Protein AF-A0A5R2MS76-F1 (afdb_monomer)

Foldseek 3Di:
DKKFDQAWADDPPDIDGDGDIDPDPDDDDDDDPPNCPVVVVCCLVVVDPGPDDDMADVRD

Secondary structure (DSSP, 8-state):
--EEEEEEEEETTEEEEEEEEE-SS-------TTSSHHHHHHHHTTSS--SEEEEEETT-

Radius of gyration: 11.36 Å; Cα contacts (8 Å, |Δi|>4): 84; chains: 1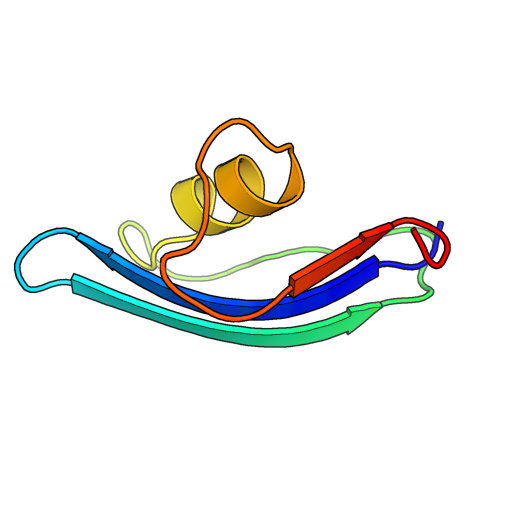; bo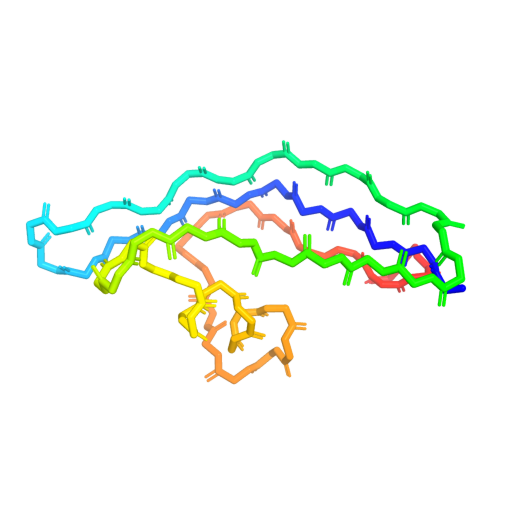unding box: 30×18×31 Å

Nearest PDB structures (foldseek):
  2onk-assembly1_B  TM=9.285E-01  e=9.787E-03  Archaeoglobus fulgidus

Sequence (60 aa):
MSVLVDISHRLGDFAIDARFESAGRLTALFGPSGSGKTTLINMIAGLIRPDKGRIEIDGR

Structure (mmCIF, N/CA/C/O backbone):
data_AF-A0A5R2MS76-F1
#
_entry.id   AF-A0A5R2MS76-F1
#
loop_
_atom_site.group_PDB
_atom_site.id
_atom_site.type_symbol
_atom_site.label_atom_id
_atom_site.label_alt_id
_atom_site.label_comp_id
_atom_site.label_asym_id
_atom_site.label_entity_id
_atom_site.label_seq_id
_atom_site.pdbx_PDB_ins_code
_atom_site.Cartn_x
_atom_site.Cartn_y
_atom_site.Cartn_z
_atom_site.occupancy
_atom_site.B_iso_or_equiv
_atom_site.auth_seq_id
_atom_site.auth_comp_id
_atom_site.auth_asym_id
_atom_site.auth_atom_id
_atom_site.pdbx_PDB_model_num
ATOM 1 N N . MET A 1 1 ? -10.446 4.302 13.872 1.00 79.94 1 MET A N 1
ATOM 2 C CA . MET A 1 1 ? -10.240 4.387 12.426 1.00 79.94 1 MET A CA 1
ATOM 3 C C . MET A 1 1 ? -10.033 2.974 11.933 1.00 79.94 1 MET A C 1
ATOM 5 O O . MET A 1 1 ? -9.039 2.370 12.327 1.00 79.94 1 MET A O 1
ATOM 9 N N . SER A 1 2 ? -11.005 2.405 11.229 1.00 91.38 2 SER A N 1
ATOM 10 C CA . SER A 1 2 ? -10.825 1.110 10.574 1.00 91.38 2 SER A CA 1
ATOM 11 C C . SER A 1 2 ? -10.251 1.323 9.180 1.00 91.38 2 SER A C 1
ATOM 13 O O . SER A 1 2 ? -10.566 2.307 8.513 1.00 91.38 2 SER A O 1
ATOM 15 N N . VAL A 1 3 ? -9.383 0.417 8.752 1.00 94.88 3 VAL A N 1
ATOM 16 C CA . VAL A 1 3 ? -8.833 0.407 7.399 1.00 94.88 3 VAL A CA 1
ATOM 17 C C . VAL A 1 3 ? -8.948 -1.008 6.861 1.00 94.88 3 VAL A C 1
ATOM 19 O O . VAL A 1 3 ? -8.448 -1.941 7.488 1.00 94.88 3 VAL A O 1
ATOM 22 N N . LEU A 1 4 ? -9.585 -1.155 5.707 1.00 97.12 4 LEU A N 1
ATOM 23 C CA . LEU A 1 4 ? -9.582 -2.380 4.917 1.00 97.12 4 LEU A CA 1
ATOM 24 C C . LEU A 1 4 ? -8.802 -2.107 3.641 1.00 97.12 4 LEU A C 1
ATOM 26 O O . LEU A 1 4 ? -9.034 -1.118 2.949 1.00 97.12 4 LEU A O 1
ATOM 30 N N . VAL A 1 5 ? -7.874 -2.996 3.329 1.00 97.94 5 VAL A N 1
ATOM 31 C CA . VAL A 1 5 ? -7.082 -2.949 2.107 1.00 97.94 5 VAL A CA 1
ATOM 32 C C . VAL A 1 5 ? -7.224 -4.291 1.419 1.00 97.94 5 VAL A C 1
ATOM 34 O O . VAL A 1 5 ? -6.860 -5.311 1.992 1.00 97.94 5 VAL A O 1
ATOM 37 N N . ASP A 1 6 ? -7.734 -4.283 0.193 1.00 98.56 6 ASP A N 1
ATOM 38 C CA . ASP A 1 6 ? -7.705 -5.422 -0.724 1.00 98.56 6 ASP A CA 1
ATOM 39 C C . ASP A 1 6 ? -7.402 -4.879 -2.115 1.00 98.56 6 ASP A C 1
ATOM 41 O O . ASP A 1 6 ? -8.300 -4.416 -2.822 1.00 98.56 6 ASP A O 1
ATOM 45 N N . ILE A 1 7 ? -6.116 -4.836 -2.461 1.00 98.56 7 ILE A N 1
ATOM 46 C CA . ILE A 1 7 ? -5.636 -4.208 -3.692 1.00 98.56 7 ILE A CA 1
ATOM 47 C C . ILE A 1 7 ? -4.542 -5.016 -4.375 1.00 98.56 7 ILE A C 1
ATOM 49 O O . ILE A 1 7 ? -3.754 -5.718 -3.742 1.00 98.56 7 ILE A O 1
ATOM 53 N N . SER A 1 8 ? -4.433 -4.797 -5.683 1.00 98.44 8 SER A N 1
ATOM 54 C CA . SER A 1 8 ? -3.257 -5.170 -6.462 1.00 98.44 8 SER A CA 1
ATOM 55 C C . SER A 1 8 ? -2.780 -3.986 -7.295 1.00 98.44 8 SER A C 1
ATOM 57 O O . SER A 1 8 ? -3.606 -3.282 -7.886 1.00 98.44 8 SER A O 1
ATOM 59 N N . HIS A 1 9 ? -1.469 -3.796 -7.391 1.00 98.12 9 HIS A N 1
ATOM 60 C CA . HIS A 1 9 ? -0.869 -2.763 -8.230 1.00 98.12 9 HIS A CA 1
ATOM 61 C C . HIS A 1 9 ? 0.503 -3.199 -8.753 1.00 98.12 9 HIS A C 1
ATOM 63 O O . HIS A 1 9 ? 1.242 -3.903 -8.058 1.00 98.12 9 HIS A O 1
ATOM 69 N N . ARG A 1 10 ? 0.855 -2.786 -9.973 1.00 97.38 10 ARG A N 1
ATOM 70 C CA . ARG A 1 10 ? 2.126 -3.125 -10.623 1.00 97.38 10 ARG A CA 1
ATOM 71 C C . ARG A 1 10 ? 2.933 -1.875 -10.981 1.00 97.38 10 ARG A C 1
ATOM 73 O O . ARG A 1 10 ? 2.428 -0.949 -11.601 1.00 97.38 10 ARG A O 1
ATOM 80 N N . LEU A 1 11 ? 4.223 -1.897 -10.647 1.00 93.19 11 LEU A N 1
ATOM 81 C CA . LEU A 1 11 ? 5.219 -0.864 -10.950 1.00 93.19 11 LEU A CA 1
ATOM 82 C C . LEU A 1 11 ? 6.367 -1.499 -11.738 1.00 93.19 11 LEU A C 1
ATOM 84 O O . LEU A 1 11 ? 7.336 -1.990 -11.157 1.00 93.19 11 LEU A O 1
ATOM 88 N N . GLY A 1 12 ? 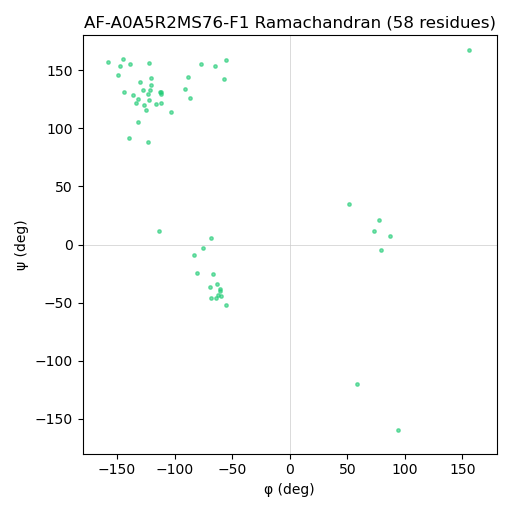6.236 -1.535 -13.065 1.00 93.38 12 GLY A N 1
ATOM 89 C CA . GLY A 1 12 ? 7.152 -2.300 -13.916 1.00 93.38 12 GLY A CA 1
ATOM 90 C C . GLY A 1 12 ? 7.139 -3.783 -13.531 1.00 93.38 12 GLY A C 1
ATOM 91 O O . GLY A 1 12 ? 6.084 -4.423 -13.539 1.00 93.38 12 GLY A O 1
ATOM 92 N N . ASP A 1 13 ? 8.296 -4.311 -13.136 1.00 93.81 13 ASP A N 1
ATOM 93 C CA . ASP A 1 13 ? 8.450 -5.715 -12.732 1.00 93.81 13 ASP A CA 1
ATOM 94 C C . ASP A 1 13 ? 8.054 -5.979 -11.270 1.00 93.81 13 ASP A C 1
ATOM 96 O O . ASP A 1 13 ? 7.942 -7.130 -10.847 1.00 93.81 13 ASP A O 1
ATOM 100 N N . PHE A 1 14 ? 7.805 -4.926 -10.488 1.00 94.12 14 PHE A N 1
ATOM 101 C CA . PHE A 1 14 ? 7.422 -5.036 -9.087 1.00 94.12 14 PHE A CA 1
ATOM 102 C C . PHE A 1 14 ? 5.900 -5.096 -8.926 1.00 94.12 14 PHE A C 1
ATOM 104 O O . PHE A 1 14 ? 5.169 -4.296 -9.511 1.00 94.12 14 PHE A O 1
ATOM 111 N N . ALA A 1 15 ? 5.412 -6.027 -8.107 1.00 96.44 15 ALA A N 1
ATOM 112 C CA . ALA A 1 15 ? 3.991 -6.185 -7.817 1.00 96.44 15 ALA A CA 1
ATOM 113 C C . ALA A 1 15 ? 3.719 -6.018 -6.321 1.00 96.44 15 ALA A C 1
ATOM 115 O O . ALA A 1 15 ? 4.439 -6.559 -5.482 1.00 96.44 15 ALA A O 1
ATOM 116 N N . ILE A 1 16 ? 2.645 -5.298 -6.010 1.00 97.81 16 ILE A N 1
ATOM 117 C CA . ILE A 1 16 ? 2.071 -5.197 -4.671 1.00 97.81 16 ILE A CA 1
ATOM 118 C C . ILE A 1 16 ? 0.721 -5.905 -4.707 1.00 97.81 16 ILE A C 1
ATOM 120 O O . ILE A 1 16 ? -0.152 -5.518 -5.480 1.00 97.81 16 ILE A O 1
ATOM 124 N N . ASP A 1 17 ? 0.559 -6.913 -3.857 1.00 97.88 17 ASP A N 1
ATOM 125 C CA . ASP A 1 17 ? -0.719 -7.550 -3.533 1.00 97.88 17 ASP A CA 1
ATOM 126 C C . ASP A 1 17 ? -0.872 -7.471 -2.012 1.00 97.88 17 ASP A C 1
ATOM 128 O O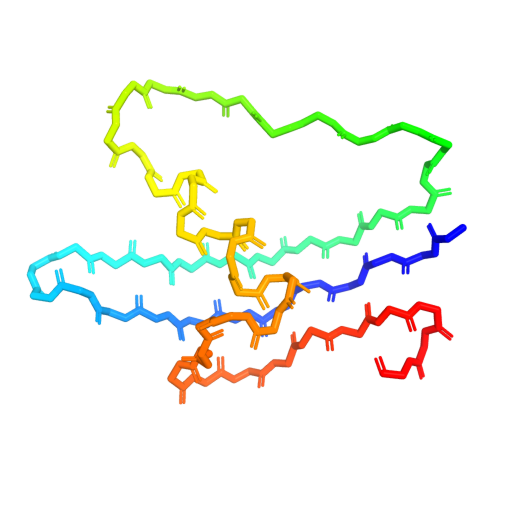 . ASP A 1 17 ? -0.017 -7.966 -1.271 1.00 97.88 17 ASP A O 1
ATOM 132 N N . ALA A 1 18 ? -1.884 -6.740 -1.549 1.00 97.81 18 ALA A N 1
ATOM 133 C CA . ALA A 1 18 ? -2.076 -6.450 -0.135 1.00 97.81 18 ALA A CA 1
ATOM 134 C C . ALA A 1 18 ? -3.530 -6.695 0.257 1.00 97.81 18 ALA A C 1
ATOM 136 O O . ALA A 1 18 ? -4.436 -6.056 -0.279 1.00 97.81 18 ALA A O 1
ATOM 137 N N . ARG A 1 19 ? -3.721 -7.597 1.228 1.00 98.12 19 ARG A N 1
ATOM 138 C CA . ARG A 1 19 ? -5.018 -7.939 1.816 1.00 98.12 19 ARG A CA 1
ATOM 139 C C . ARG A 1 19 ? -4.930 -7.937 3.329 1.00 98.12 19 ARG A C 1
ATOM 141 O O . ARG A 1 19 ? -4.325 -8.840 3.906 1.00 98.12 19 ARG A O 1
ATOM 148 N N . PHE A 1 20 ? -5.489 -6.918 3.967 1.00 96.56 20 PHE A N 1
ATOM 149 C CA . PHE A 1 20 ? -5.543 -6.836 5.421 1.00 96.56 20 PHE A CA 1
ATOM 150 C C . PHE A 1 20 ? -6.661 -5.915 5.901 1.00 96.56 20 PHE A C 1
ATOM 152 O O . PHE A 1 20 ? -7.085 -4.991 5.210 1.00 96.56 20 PHE A O 1
ATOM 159 N N . GLU A 1 21 ? -7.075 -6.142 7.141 1.00 96.44 21 GLU A N 1
ATOM 160 C CA . GLU A 1 21 ? -7.945 -5.251 7.894 1.00 96.44 21 GLU A CA 1
ATOM 161 C C . GLU A 1 21 ? -7.216 -4.804 9.158 1.00 96.44 21 GLU A C 1
ATOM 163 O O . GLU A 1 21 ? -6.475 -5.572 9.777 1.00 96.44 21 GLU A O 1
ATOM 168 N N . SER A 1 22 ? -7.426 -3.555 9.558 1.00 94.62 22 SER A N 1
ATOM 169 C CA . SER A 1 22 ? -6.979 -3.049 10.847 1.00 94.62 22 SER A CA 1
ATOM 170 C C . SER A 1 22 ? -8.067 -2.217 11.505 1.00 94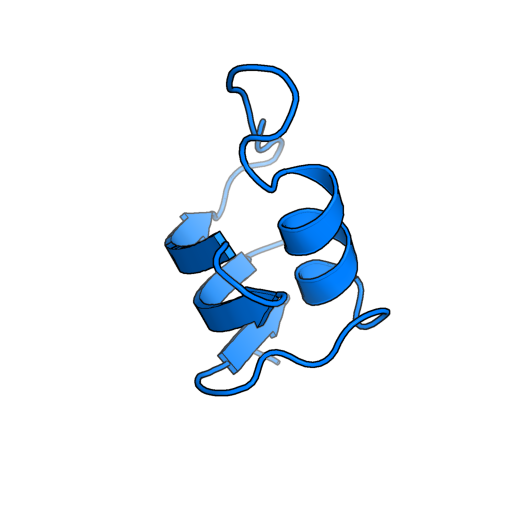.62 22 SER A C 1
ATOM 172 O O . SER A 1 22 ? -8.587 -1.273 10.918 1.00 94.62 22 SER A O 1
ATOM 174 N N . ALA A 1 23 ? -8.365 -2.547 12.760 1.00 90.81 23 ALA A N 1
ATOM 175 C CA . ALA A 1 23 ? -9.218 -1.764 13.654 1.00 90.81 23 ALA A CA 1
ATOM 176 C C . ALA A 1 23 ? -8.423 -1.180 14.843 1.00 90.81 23 ALA A C 1
ATOM 178 O O . ALA A 1 23 ? -9.000 -0.728 15.834 1.00 90.81 23 ALA A O 1
ATOM 179 N N . GLY A 1 24 ? -7.087 -1.237 14.781 1.00 81.94 24 GLY A N 1
ATOM 180 C CA . GLY A 1 24 ? -6.204 -0.851 15.879 1.00 81.94 24 GLY A CA 1
ATOM 181 C C . GLY A 1 24 ? -6.054 0.664 16.042 1.00 81.94 24 GLY A C 1
ATOM 182 O O . GLY A 1 24 ? -6.167 1.429 15.089 1.00 81.94 24 GLY A O 1
ATOM 183 N N . ARG A 1 25 ? -5.714 1.110 17.262 1.00 85.06 25 ARG A N 1
ATOM 184 C CA . ARG A 1 25 ? -5.322 2.513 17.521 1.00 85.06 25 ARG A CA 1
ATOM 185 C C . ARG A 1 25 ? -4.001 2.898 16.843 1.00 85.06 25 ARG A C 1
ATOM 187 O O . ARG A 1 25 ? -3.773 4.075 16.593 1.00 85.06 25 ARG A O 1
ATOM 194 N N . LEU A 1 26 ? -3.142 1.915 16.575 1.00 90.19 26 LEU A N 1
ATOM 195 C CA . LEU A 1 26 ? -1.870 2.063 15.877 1.00 90.19 26 LEU A CA 1
ATOM 196 C C . LEU A 1 26 ? -1.640 0.819 15.017 1.00 90.19 26 LEU A C 1
ATOM 198 O O . LEU A 1 26 ? -1.751 -0.300 15.511 1.00 90.19 26 LEU A O 1
ATOM 202 N N . THR A 1 27 ? -1.295 1.025 13.749 1.00 92.00 27 THR A N 1
ATOM 203 C CA . THR A 1 27 ? -0.896 -0.040 12.820 1.00 92.00 27 THR A CA 1
ATOM 204 C C . THR A 1 27 ? 0.484 0.293 12.283 1.00 92.00 27 THR A C 1
ATOM 206 O O . THR A 1 27 ? 0.706 1.411 11.822 1.00 92.00 27 THR A O 1
ATOM 209 N N . ALA A 1 28 ? 1.411 -0.660 12.345 1.00 94.00 28 ALA A N 1
ATOM 210 C CA . ALA A 1 28 ? 2.764 -0.492 11.832 1.00 94.00 28 ALA A CA 1
ATOM 211 C C . ALA A 1 28 ? 2.979 -1.389 10.609 1.00 94.00 28 ALA A C 1
ATOM 213 O O . ALA A 1 28 ? 2.727 -2.590 10.663 1.00 94.00 28 ALA A O 1
ATOM 214 N N . LEU A 1 29 ? 3.484 -0.803 9.522 1.00 95.19 29 LEU A N 1
ATOM 215 C CA . LEU A 1 29 ? 3.905 -1.522 8.322 1.00 95.19 29 LEU A CA 1
ATOM 216 C C . LEU A 1 29 ? 5.435 -1.620 8.309 1.00 95.19 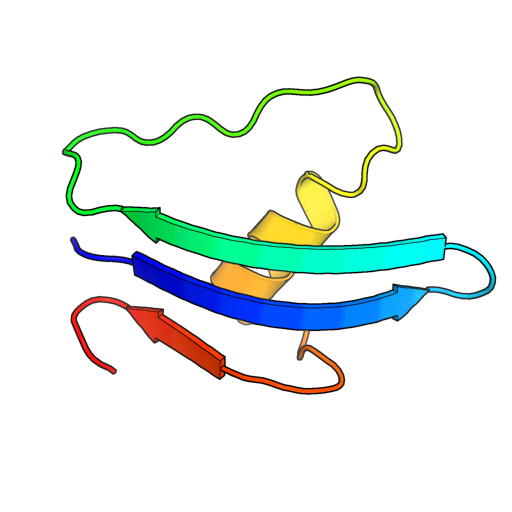29 LEU A C 1
ATOM 218 O O . LEU A 1 29 ? 6.124 -0.608 8.177 1.00 95.19 29 LEU A O 1
ATOM 222 N N . PHE A 1 30 ? 5.973 -2.831 8.429 1.00 96.50 30 PHE A N 1
ATOM 223 C CA . PHE A 1 30 ? 7.413 -3.084 8.495 1.00 96.50 30 PHE A CA 1
ATOM 224 C C . PHE A 1 30 ? 7.874 -4.023 7.377 1.00 96.50 30 PHE A C 1
ATOM 226 O O . PHE A 1 30 ? 7.092 -4.786 6.819 1.00 96.50 30 PHE A O 1
ATOM 233 N N . GLY A 1 31 ? 9.1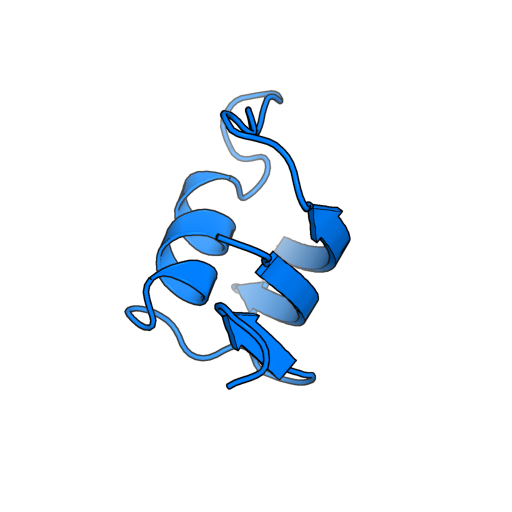59 -3.945 7.028 1.00 96.19 31 GLY A N 1
ATOM 234 C CA . GLY A 1 31 ? 9.770 -4.789 6.001 1.00 96.19 31 GLY A CA 1
ATOM 235 C C . GLY A 1 31 ? 11.023 -4.160 5.379 1.00 96.19 31 GLY A C 1
ATOM 236 O O . GLY A 1 31 ? 11.249 -2.956 5.556 1.00 96.19 31 GLY A O 1
ATOM 237 N N . PRO A 1 32 ? 11.821 -4.929 4.614 1.00 97.44 32 PRO A N 1
ATOM 238 C CA . PRO A 1 32 ? 13.076 -4.471 4.003 1.00 97.44 32 PRO A CA 1
ATOM 239 C C . PRO A 1 32 ? 12.916 -3.221 3.129 1.00 97.44 32 PRO A C 1
ATOM 241 O O . PRO A 1 32 ? 11.813 -2.924 2.659 1.00 97.44 32 PRO A O 1
ATOM 244 N N . SER A 1 33 ? 13.995 -2.478 2.874 1.00 96.00 33 SER A N 1
ATOM 245 C CA . SER A 1 33 ? 13.958 -1.391 1.880 1.00 96.00 33 SER A CA 1
ATOM 246 C C . SER A 1 33 ? 13.521 -1.928 0.508 1.00 96.00 33 SER A C 1
ATOM 248 O O . SER A 1 33 ? 13.841 -3.061 0.163 1.00 96.00 33 SER A O 1
ATOM 250 N N . GLY A 1 34 ? 12.730 -1.155 -0.242 1.00 94.12 34 GLY A N 1
ATOM 251 C CA . GLY A 1 34 ? 12.211 -1.569 -1.555 1.00 94.12 34 GLY A CA 1
ATOM 252 C C . GLY A 1 34 ? 10.999 -2.516 -1.547 1.00 94.12 34 GLY A C 1
ATOM 253 O O . GLY A 1 34 ? 10.423 -2.749 -2.598 1.00 94.12 34 GLY A O 1
ATOM 254 N N . SER A 1 35 ? 10.528 -2.994 -0.390 1.00 95.81 35 SER A N 1
A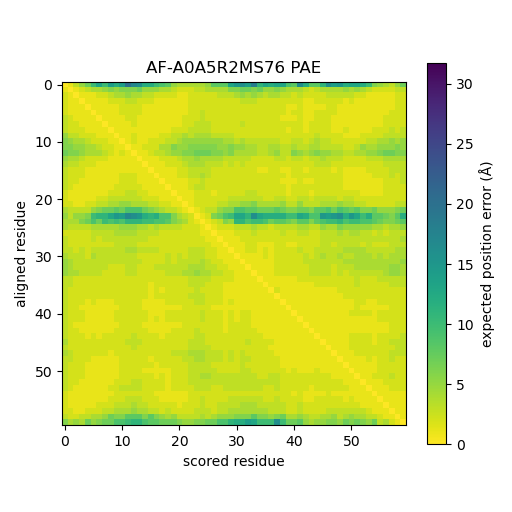TOM 255 C CA . SER A 1 35 ? 9.353 -3.895 -0.282 1.00 95.81 35 SER A CA 1
ATOM 256 C C . SER A 1 35 ? 7.987 -3.276 -0.640 1.00 95.81 35 SER A C 1
ATOM 258 O O . SER A 1 35 ? 6.960 -3.911 -0.438 1.00 95.81 35 SER A O 1
ATOM 260 N N . GLY A 1 36 ? 7.937 -2.035 -1.134 1.00 96.25 36 GLY A N 1
ATOM 261 C CA . GLY A 1 36 ? 6.681 -1.385 -1.539 1.00 96.25 36 GLY A CA 1
ATOM 262 C C . GLY A 1 36 ? 5.914 -0.650 -0.434 1.00 96.25 36 GLY A C 1
ATOM 263 O O . GLY A 1 36 ? 4.821 -0.157 -0.689 1.00 96.25 36 GLY A O 1
ATOM 264 N N . LYS A 1 37 ? 6.477 -0.507 0.775 1.00 97.88 37 LYS A N 1
ATOM 265 C CA . LYS A 1 37 ? 5.809 0.158 1.917 1.00 97.88 37 LYS A CA 1
ATOM 266 C C . LYS A 1 37 ? 5.333 1.580 1.617 1.00 97.88 37 LYS A C 1
ATOM 268 O O . LYS A 1 37 ? 4.170 1.893 1.839 1.00 97.88 37 LYS A O 1
ATOM 273 N N . THR A 1 38 ? 6.225 2.435 1.109 1.00 97.50 38 THR A N 1
ATOM 274 C CA . THR A 1 38 ? 5.890 3.828 0.770 1.00 97.50 38 THR A CA 1
ATOM 275 C C . THR A 1 38 ? 4.799 3.883 -0.291 1.00 97.50 38 THR A C 1
ATOM 277 O O . THR A 1 38 ? 3.873 4.674 -0.173 1.00 97.50 38 THR A O 1
ATOM 280 N N . THR A 1 39 ? 4.854 2.999 -1.287 1.00 97.44 39 THR A N 1
ATOM 281 C CA . THR A 1 39 ? 3.814 2.901 -2.311 1.00 97.44 39 THR A CA 1
ATOM 282 C C . THR A 1 39 ? 2.475 2.470 -1.716 1.00 97.44 39 THR A C 1
ATOM 284 O O . THR A 1 39 ? 1.460 3.090 -2.014 1.00 97.44 39 THR A O 1
ATOM 287 N N . LEU A 1 40 ? 2.457 1.452 -0.850 1.00 97.69 40 LEU A N 1
ATOM 288 C CA . LEU A 1 40 ? 1.237 1.005 -0.178 1.00 97.69 40 LEU A CA 1
ATOM 289 C C . LEU A 1 40 ? 0.621 2.125 0.672 1.00 97.69 40 LEU A C 1
ATOM 291 O O . LEU A 1 40 ? -0.578 2.368 0.579 1.00 97.69 40 LEU A O 1
ATOM 295 N N . ILE A 1 41 ? 1.439 2.862 1.428 1.00 96.94 41 ILE A N 1
ATOM 296 C CA . ILE A 1 41 ? 0.984 4.028 2.200 1.00 96.94 41 ILE A CA 1
ATOM 297 C C . ILE A 1 41 ? 0.429 5.118 1.277 1.00 96.94 41 ILE A C 1
ATOM 299 O O . ILE A 1 41 ? -0.632 5.664 1.563 1.00 96.94 41 ILE A O 1
ATOM 303 N N . ASN A 1 42 ? 1.089 5.406 0.154 1.00 97.88 42 ASN A N 1
ATOM 304 C CA . ASN A 1 42 ? 0.596 6.379 -0.822 1.00 97.88 42 ASN A CA 1
ATOM 305 C C . ASN A 1 42 ? -0.735 5.946 -1.455 1.00 97.88 42 ASN A C 1
ATOM 307 O O . ASN A 1 42 ? -1.568 6.803 -1.735 1.00 97.88 42 ASN A O 1
ATOM 311 N N . MET A 1 43 ? -0.961 4.642 -1.652 1.00 97.81 43 MET A N 1
ATOM 312 C CA . MET A 1 43 ? -2.257 4.134 -2.106 1.00 97.81 43 MET A CA 1
ATOM 313 C C . MET A 1 43 ? -3.342 4.312 -1.041 1.00 97.81 43 MET A C 1
ATOM 315 O O . MET A 1 43 ? -4.409 4.833 -1.349 1.00 97.81 43 MET A O 1
ATOM 319 N N . ILE A 1 44 ? -3.052 3.972 0.219 1.00 96.12 44 ILE A N 1
ATOM 320 C CA . ILE A 1 44 ? -3.976 4.188 1.349 1.00 96.12 44 ILE A CA 1
ATOM 321 C C . ILE A 1 44 ? -4.304 5.680 1.519 1.00 96.12 44 ILE A C 1
ATOM 323 O O . ILE A 1 44 ? -5.447 6.034 1.784 1.00 96.12 44 ILE A O 1
ATOM 327 N N . ALA A 1 45 ? -3.326 6.563 1.315 1.00 96.12 45 ALA A N 1
ATOM 328 C CA . ALA A 1 45 ? -3.504 8.013 1.374 1.00 96.12 45 ALA A CA 1
ATOM 329 C C . ALA A 1 45 ? -4.224 8.609 0.145 1.00 96.12 45 ALA A C 1
ATOM 331 O O . ALA A 1 45 ? -4.430 9.820 0.094 1.00 96.12 45 ALA A O 1
ATOM 332 N N . GLY A 1 46 ? -4.565 7.799 -0.864 1.00 96.44 46 GLY A N 1
ATOM 333 C CA . GLY A 1 46 ? -5.210 8.259 -2.097 1.00 96.44 46 GLY A CA 1
ATOM 334 C C . GLY A 1 46 ? -4.293 9.030 -3.055 1.00 96.44 46 GLY A C 1
ATOM 335 O O . GLY A 1 46 ? -4.774 9.632 -4.010 1.00 96.44 46 GLY A O 1
ATOM 336 N N . LEU A 1 47 ? -2.976 9.012 -2.829 1.00 98.06 47 LEU A N 1
ATOM 337 C CA . LEU A 1 47 ? -1.975 9.660 -3.687 1.00 98.06 47 LEU A CA 1
ATOM 338 C C . LEU A 1 47 ? -1.625 8.815 -4.919 1.00 98.06 47 LEU A C 1
ATOM 340 O O . LEU A 1 47 ? -1.169 9.344 -5.930 1.00 98.06 47 LEU A O 1
ATOM 344 N N . ILE A 1 48 ? -1.824 7.499 -4.831 1.00 97.25 48 ILE A N 1
ATOM 345 C CA . ILE A 1 48 ? -1.669 6.548 -5.934 1.00 97.25 48 ILE A CA 1
ATOM 346 C C . ILE A 1 48 ? -2.953 5.727 -6.022 1.00 97.25 48 ILE A C 1
ATOM 348 O O . ILE A 1 48 ? -3.446 5.228 -5.014 1.00 97.25 48 ILE A O 1
ATOM 352 N N . ARG A 1 49 ? -3.499 5.560 -7.227 1.00 97.25 49 ARG A N 1
ATOM 353 C CA . ARG A 1 49 ? -4.660 4.692 -7.439 1.00 97.25 49 ARG A CA 1
ATOM 354 C C . ARG A 1 49 ? -4.183 3.251 -7.674 1.00 97.25 49 ARG A C 1
ATOM 356 O O . ARG A 1 49 ? -3.370 3.061 -8.577 1.00 97.25 49 ARG A O 1
ATOM 363 N N . PRO A 1 50 ? -4.665 2.249 -6.915 1.00 98.12 50 PRO A N 1
ATOM 364 C CA . PRO A 1 50 ? -4.361 0.849 -7.205 1.00 98.12 50 PRO A CA 1
ATOM 365 C C . PRO A 1 50 ? -4.960 0.435 -8.556 1.00 98.12 50 PRO A C 1
ATOM 367 O O . PRO A 1 50 ? -5.987 0.975 -8.976 1.00 98.12 50 PRO A O 1
ATOM 370 N N . ASP A 1 51 ? -4.359 -0.557 -9.216 1.00 98.38 51 ASP A N 1
ATOM 371 C CA . ASP A 1 51 ? -4.854 -1.036 -10.518 1.00 98.38 51 ASP A CA 1
ATOM 372 C C . ASP A 1 51 ? -6.189 -1.769 -10.367 1.00 98.38 51 ASP A C 1
ATOM 374 O O . ASP A 1 51 ? -7.059 -1.696 -11.237 1.00 98.38 51 ASP A O 1
ATOM 378 N N . LYS A 1 52 ? -6.343 -2.508 -9.262 1.00 98.44 52 LYS A N 1
ATOM 379 C CA . LYS A 1 52 ? -7.561 -3.246 -8.917 1.00 98.44 52 LYS A CA 1
ATOM 380 C C . LYS A 1 52 ? -7.787 -3.248 -7.413 1.00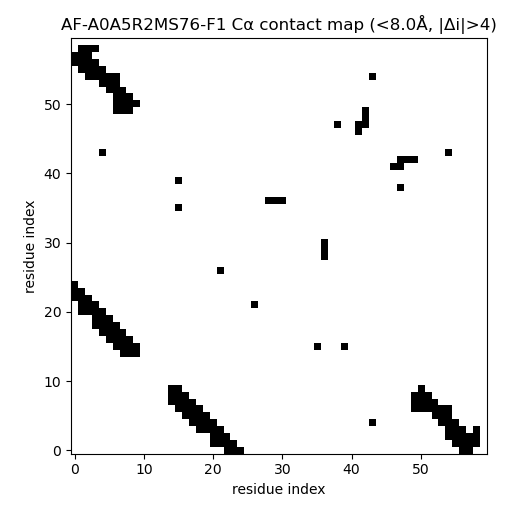 98.44 52 LYS A C 1
ATOM 382 O O . LYS A 1 52 ? -6.842 -3.119 -6.635 1.00 98.44 52 LYS A O 1
ATOM 387 N N . GLY A 1 53 ? -9.037 -3.507 -7.043 1.00 97.62 53 GLY A N 1
ATOM 388 C CA . GLY A 1 53 ? -9.454 -3.665 -5.658 1.00 97.62 53 GLY A CA 1
ATOM 389 C C . GLY A 1 53 ? -9.971 -2.367 -5.049 1.00 97.62 53 GLY A C 1
ATOM 390 O O . GLY A 1 53 ? -10.387 -1.458 -5.771 1.00 97.62 53 GLY A O 1
ATOM 391 N N . ARG A 1 54 ? -9.982 -2.306 -3.718 1.00 97.56 54 ARG A N 1
ATOM 392 C CA . ARG A 1 54 ? -10.484 -1.163 -2.954 1.00 97.56 54 ARG A CA 1
ATOM 393 C C . ARG A 1 54 ? -9.722 -0.979 -1.648 1.00 97.56 54 ARG A C 1
ATOM 395 O O . ARG A 1 54 ? -9.180 -1.925 -1.077 1.00 97.56 54 ARG A O 1
ATOM 402 N N . ILE A 1 55 ? -9.719 0.260 -1.190 1.00 97.88 55 ILE A N 1
ATOM 403 C CA . ILE A 1 55 ? -9.250 0.652 0.133 1.00 97.88 55 ILE A CA 1
ATOM 404 C C . ILE A 1 55 ? -10.440 1.345 0.772 1.00 97.88 55 ILE A C 1
ATOM 406 O O . ILE A 1 55 ? -10.978 2.269 0.168 1.00 97.88 55 ILE A O 1
ATOM 410 N N . GLU A 1 56 ? -10.853 0.869 1.939 1.00 97.00 56 GLU A N 1
ATOM 411 C CA . GLU A 1 56 ? -11.920 1.488 2.716 1.00 97.00 56 GLU A CA 1
ATOM 412 C C . GLU A 1 56 ? -11.337 2.067 4.001 1.00 97.00 56 GLU A C 1
ATOM 414 O O . GLU A 1 56 ? -10.611 1.385 4.731 1.00 97.00 56 GLU A O 1
ATOM 419 N N . ILE A 1 57 ? -11.674 3.319 4.290 1.00 94.12 57 ILE A N 1
ATOM 420 C CA . ILE A 1 57 ? -11.326 4.001 5.533 1.00 94.12 57 ILE A CA 1
ATOM 421 C C . ILE A 1 57 ? -12.617 4.330 6.266 1.00 94.12 57 ILE A C 1
ATOM 423 O O . ILE A 1 57 ? -13.479 5.031 5.744 1.00 94.12 57 ILE A O 1
ATOM 427 N N . ASP A 1 58 ? -12.761 3.811 7.484 1.00 93.00 58 ASP A N 1
ATOM 428 C CA . ASP A 1 58 ? -13.989 3.940 8.274 1.00 93.00 58 ASP A CA 1
ATOM 429 C C . ASP A 1 58 ? -15.248 3.504 7.490 1.00 93.00 58 ASP A C 1
ATOM 431 O O . ASP A 1 58 ? -16.333 4.066 7.646 1.00 93.00 58 ASP A O 1
ATOM 435 N N . GLY A 1 59 ? -15.087 2.484 6.635 1.00 89.88 59 GLY A N 1
ATOM 436 C CA . GLY A 1 59 ? -16.147 1.916 5.796 1.00 89.88 59 GLY A CA 1
ATOM 437 C C . GLY A 1 59 ? -16.503 2.739 4.552 1.00 89.88 59 GLY A C 1
ATOM 438 O O . GLY A 1 59 ? -17.618 2.601 4.048 1.00 89.88 59 GLY A O 1
ATOM 439 N N . ARG A 1 60 ? -15.608 3.620 4.086 1.00 86.56 60 ARG A N 1
ATOM 440 C CA . ARG A 1 60 ? -15.789 4.452 2.885 1.00 86.56 60 ARG A CA 1
ATOM 441 C C . ARG A 1 60 ? -14.648 4.324 1.898 1.00 86.56 60 ARG A C 1
ATOM 443 O O . ARG A 1 60 ? -13.495 4.245 2.372 1.00 86.56 60 ARG A O 1
#

pLDDT: mean 95.28, std 3.91, range [79.94, 98.56]

Mean predicted aligned error: 2.65 Å

Solvent-accessible surface area (backbone atoms only — not comparable to full-atom values): 3814 Å² total; per-residue (Å²): 109,37,39,40,38,40,35,36,36,73,61,86,94,47,74,48,77,46,78,51,74,45,76,52,98,72,86,86,90,84,76,66,90,89,72,48,62,71,58,52,50,32,36,75,70,68,77,37,83,62,79,39,75,53,67,30,54,70,87,79